Protein AF-A0A968KL06-F1 (afdb_monomer_lite)

Sequence (79 aa):
AGQRAAELDTLSQNGLDGKELAHRLAGLIMKQVFEHGFFHADLHPGNIYFLPENIICFLDFGMMGRVDRKSREDFSRLV

pLDDT: mean 91.41, std 4.93, range [68.25, 97.06]

Secondary structure (DSSP, 8-state):
--EETT-GGGTGGGT--HHHHHHHHHHHHHIIIIIISEEES---GGGEEEEGGGEEEE---SSEEE--HHHHHHHTT--

Radius of gyration: 14.26 Å; chains: 1; bounding box: 27×25×37 Å

Foldseek 3Di:
DKAFQVPVVCQVVVVHDPVVLVVVVVVVQCCCVQVVQKHAPDVDSRQWIADPPSDIDGNDRPHMGGDDPVRSVVVVVVD

Structure (mmCIF, N/CA/C/O backbone):
data_AF-A0A968KL06-F1
#
_entry.id   AF-A0A968KL06-F1
#
loop_
_atom_site.group_PDB
_atom_site.id
_atom_site.type_symbol
_atom_site.label_atom_id
_atom_site.label_alt_id
_atom_site.label_comp_id
_atom_site.label_asym_id
_atom_site.label_entity_id
_atom_site.label_seq_id
_atom_site.pdbx_PDB_ins_code
_atom_site.Cartn_x
_atom_site.Cartn_y
_atom_site.Cartn_z
_atom_site.occupancy
_atom_site.B_iso_or_equiv
_atom_site.auth_seq_id
_atom_site.auth_comp_id
_atom_site.auth_asym_id
_atom_site.auth_atom_id
_atom_site.pdbx_PDB_model_num
ATOM 1 N N . ALA A 1 1 ? -13.903 7.341 13.190 1.00 70.12 1 ALA A N 1
ATOM 2 C CA . ALA A 1 1 ? -12.509 7.833 13.216 1.00 70.12 1 ALA A CA 1
ATOM 3 C C . ALA A 1 1 ? -11.619 6.740 12.629 1.00 70.12 1 ALA A C 1
ATOM 5 O O . ALA A 1 1 ? -12.004 5.585 12.744 1.00 70.12 1 ALA A O 1
ATOM 6 N N . GLY A 1 2 ? -10.527 7.080 11.937 1.00 83.44 2 GLY A N 1
ATOM 7 C CA . GLY A 1 2 ? -9.570 6.073 11.450 1.00 83.44 2 GLY A CA 1
ATOM 8 C C . GLY A 1 2 ? -8.552 5.668 12.523 1.00 83.44 2 GLY A C 1
ATOM 9 O O . GLY A 1 2 ? -8.602 6.193 13.634 1.00 83.44 2 GLY A O 1
ATOM 10 N N . GLN A 1 3 ? -7.632 4.761 12.191 1.00 91.06 3 GLN A N 1
ATOM 11 C CA . GLN A 1 3 ? -6.533 4.336 13.069 1.00 91.06 3 GLN A CA 1
ATOM 12 C C . GLN A 1 3 ? -5.249 4.026 12.287 1.00 91.06 3 GLN A C 1
ATOM 14 O O . GLN A 1 3 ? -5.291 3.811 11.077 1.00 91.06 3 GLN A O 1
ATOM 19 N N . ARG A 1 4 ? -4.095 3.973 12.963 1.00 91.88 4 ARG A N 1
ATOM 20 C CA . ARG A 1 4 ? -2.817 3.599 12.325 1.00 91.88 4 ARG A CA 1
ATOM 21 C C . ARG A 1 4 ? -2.777 2.108 12.009 1.00 91.88 4 ARG A C 1
ATOM 23 O O . ARG A 1 4 ? -3.277 1.295 12.781 1.00 91.88 4 ARG A O 1
ATOM 30 N N . ALA A 1 5 ? -2.083 1.737 10.936 1.00 89.00 5 ALA A N 1
ATOM 31 C CA . ALA A 1 5 ? -1.884 0.330 10.594 1.00 89.00 5 ALA A CA 1
ATOM 32 C C . ALA A 1 5 ? -1.019 -0.433 11.611 1.00 89.00 5 ALA A C 1
ATOM 34 O O . ALA A 1 5 ? -1.070 -1.656 11.657 1.00 89.00 5 ALA A O 1
ATOM 35 N N . ALA A 1 6 ? -0.252 0.272 12.447 1.00 89.06 6 ALA A N 1
ATOM 36 C CA . ALA A 1 6 ? 0.494 -0.328 13.553 1.00 89.06 6 ALA A CA 1
ATOM 37 C C . ALA A 1 6 ? -0.407 -0.875 14.685 1.00 89.06 6 ALA A C 1
ATOM 39 O O . ALA A 1 6 ? 0.046 -1.687 15.484 1.00 89.06 6 ALA A O 1
ATOM 40 N N . GLU A 1 7 ? -1.672 -0.449 14.763 1.00 89.25 7 GLU A N 1
ATOM 41 C CA . GLU A 1 7 ? -2.619 -0.790 15.835 1.00 89.25 7 GLU A CA 1
ATOM 42 C C . GLU A 1 7 ? -3.602 -1.878 15.356 1.00 89.25 7 GLU A C 1
ATOM 44 O O . GLU A 1 7 ? -4.805 -1.660 15.208 1.00 89.25 7 GLU A O 1
ATOM 49 N N . LEU A 1 8 ? -3.075 -3.066 15.037 1.00 87.19 8 LEU A N 1
ATOM 50 C CA . LEU A 1 8 ? -3.866 -4.148 14.429 1.00 87.19 8 LEU A CA 1
ATOM 51 C C . LEU A 1 8 ? -4.902 -4.760 15.390 1.00 87.19 8 LEU A C 1
ATOM 53 O O . LEU A 1 8 ? -5.990 -5.139 14.956 1.00 87.19 8 LEU A O 1
ATOM 57 N N . ASP A 1 9 ? -4.607 -4.812 16.689 1.00 89.50 9 ASP A N 1
ATOM 58 C CA . ASP A 1 9 ? -5.471 -5.463 17.689 1.00 89.50 9 ASP A CA 1
ATOM 59 C C . ASP A 1 9 ? -6.834 -4.768 17.859 1.00 89.50 9 ASP A C 1
ATOM 61 O O . ASP A 1 9 ? -7.807 -5.375 18.310 1.00 89.50 9 ASP A O 1
ATOM 65 N N . THR A 1 10 ? -6.935 -3.497 17.461 1.00 90.50 10 THR A N 1
ATOM 66 C CA . THR A 1 10 ? -8.147 -2.676 17.592 1.00 90.50 10 THR A CA 1
ATOM 67 C C . THR A 1 10 ? -8.939 -2.541 16.291 1.00 90.50 10 THR A C 1
ATOM 69 O O . THR A 1 10 ? -9.965 -1.860 16.276 1.00 90.50 10 THR A O 1
ATOM 72 N N . LEU A 1 11 ? -8.529 -3.213 15.204 1.00 90.50 11 LEU A N 1
ATOM 73 C CA . LEU A 1 11 ? -9.199 -3.133 13.894 1.00 90.50 11 LEU A CA 1
ATOM 74 C C . LEU A 1 11 ? -10.696 -3.444 13.990 1.00 90.50 11 LEU A C 1
ATOM 76 O O . LEU A 1 11 ? -11.531 -2.618 13.616 1.00 90.50 11 LEU A O 1
ATOM 80 N N . SER A 1 12 ? -11.039 -4.602 14.559 1.00 89.75 12 SER A N 1
ATOM 81 C CA . SER A 1 12 ? -12.428 -5.058 14.655 1.00 89.75 12 SER A CA 1
ATOM 82 C C . SER A 1 12 ? -13.289 -4.131 15.516 1.00 89.75 12 SER A C 1
ATOM 84 O O . SER A 1 12 ? -14.463 -3.931 15.219 1.00 89.75 12 SER A O 1
ATOM 86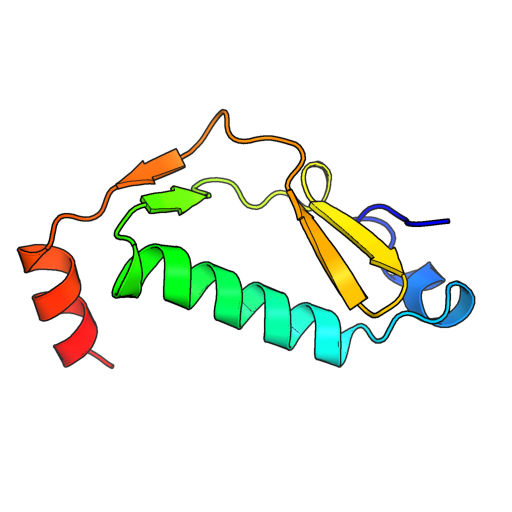 N N . GLN A 1 13 ? -12.708 -3.529 16.562 1.00 91.69 13 GLN A N 1
ATOM 87 C CA . GLN A 1 13 ? -13.409 -2.578 17.437 1.00 91.69 13 GLN A CA 1
ATOM 88 C C . GLN A 1 13 ? -13.785 -1.290 16.691 1.00 91.69 13 GLN A C 1
ATOM 90 O O . GLN A 1 13 ? -14.787 -0.658 17.014 1.00 91.69 13 GLN A O 1
ATOM 95 N N . ASN A 1 14 ? -13.018 -0.941 15.656 1.00 89.75 14 ASN A N 1
ATOM 96 C CA . ASN A 1 14 ? -13.243 0.216 14.795 1.00 89.75 14 ASN A CA 1
ATOM 97 C C . ASN A 1 14 ? -14.021 -0.120 13.510 1.00 89.75 14 ASN A C 1
ATOM 99 O O . ASN A 1 14 ? -14.109 0.714 12.609 1.00 89.75 14 ASN A O 1
ATOM 103 N N . GLY A 1 15 ? -14.603 -1.324 13.420 1.00 92.56 15 GLY A N 1
ATOM 104 C CA . GLY A 1 15 ? -15.389 -1.760 12.262 1.00 92.56 15 GLY A CA 1
ATOM 105 C C . GLY A 1 15 ? -14.551 -2.018 11.007 1.00 92.56 15 GLY A C 1
ATOM 106 O O . GLY A 1 15 ? -15.084 -1.964 9.900 1.00 92.56 15 GLY A O 1
ATOM 107 N N . LEU A 1 16 ? -13.249 -2.265 11.170 1.00 95.12 16 LEU A N 1
ATOM 108 C CA . LEU A 1 16 ? -12.326 -2.565 10.081 1.00 95.12 16 LEU A CA 1
ATOM 109 C C . LEU A 1 16 ? -12.123 -4.074 9.943 1.00 95.12 16 LEU A C 1
ATOM 111 O O . LEU A 1 16 ? -12.007 -4.796 10.934 1.00 95.12 16 LEU A O 1
ATOM 115 N N . ASP A 1 17 ? -12.019 -4.536 8.701 1.00 95.44 17 ASP A N 1
ATOM 116 C CA . ASP A 1 17 ? -11.690 -5.918 8.372 1.00 95.44 17 ASP A CA 1
ATOM 117 C C . ASP A 1 17 ? -10.219 -6.010 7.957 1.00 95.44 17 ASP A C 1
ATOM 119 O O . ASP A 1 17 ? -9.814 -5.563 6.881 1.00 95.44 17 ASP A O 1
ATOM 123 N N . GLY A 1 18 ? -9.405 -6.621 8.821 1.00 93.31 18 GLY A N 1
ATOM 124 C CA . GLY A 1 18 ? -7.978 -6.810 8.571 1.00 93.31 18 GLY A CA 1
ATOM 125 C C . GLY A 1 18 ? -7.672 -7.644 7.322 1.00 93.31 18 GLY A C 1
ATOM 126 O O . GLY A 1 18 ? -6.660 -7.393 6.668 1.00 93.31 18 GLY A O 1
ATOM 127 N N . LYS A 1 19 ? -8.533 -8.600 6.945 1.00 94.94 19 LYS A N 1
ATOM 128 C CA . LYS A 1 19 ? -8.337 -9.397 5.723 1.00 94.94 19 LYS A CA 1
ATOM 129 C C . LYS A 1 19 ? -8.579 -8.555 4.480 1.00 94.94 19 LYS A C 1
ATOM 131 O O . LYS A 1 19 ? -7.773 -8.602 3.553 1.00 94.94 19 LYS A O 1
ATOM 136 N N . GLU A 1 20 ? -9.649 -7.767 4.481 1.00 96.50 20 GLU A N 1
ATOM 137 C CA . GLU A 1 20 ? -9.966 -6.861 3.376 1.00 96.50 20 GLU A CA 1
ATOM 138 C C . GLU A 1 20 ? -8.882 -5.788 3.216 1.00 96.50 20 GLU A C 1
ATOM 140 O O . GLU A 1 20 ? -8.418 -5.523 2.108 1.00 96.50 20 GLU A O 1
ATOM 145 N N . LEU A 1 21 ? -8.407 -5.218 4.327 1.00 95.81 21 LEU A N 1
ATOM 146 C CA . LEU A 1 21 ? -7.300 -4.261 4.330 1.00 95.81 21 LEU A CA 1
ATOM 147 C C . LEU A 1 21 ? -6.005 -4.873 3.787 1.00 95.81 21 LEU A C 1
ATOM 149 O O . LEU A 1 21 ? -5.346 -4.257 2.953 1.00 95.81 21 LEU A O 1
ATOM 153 N N . ALA A 1 22 ? -5.652 -6.091 4.203 1.00 94.12 22 ALA A N 1
ATOM 154 C CA . ALA A 1 22 ? -4.479 -6.785 3.679 1.00 94.12 22 ALA A CA 1
ATOM 155 C C . ALA A 1 22 ? -4.602 -7.051 2.170 1.00 94.12 22 ALA A C 1
ATOM 157 O O . ALA A 1 22 ? -3.655 -6.808 1.420 1.00 94.12 22 ALA A O 1
ATOM 158 N N . HIS A 1 23 ? -5.779 -7.490 1.712 1.00 97.06 23 HIS A N 1
ATOM 159 C CA . HIS A 1 23 ? -6.046 -7.733 0.296 1.00 97.06 23 HIS A CA 1
ATOM 160 C C . HIS A 1 23 ? -5.929 -6.446 -0.533 1.00 97.06 23 HIS A C 1
ATOM 162 O O . HIS A 1 23 ? -5.253 -6.420 -1.564 1.00 97.06 23 HIS A O 1
ATOM 168 N N . ARG A 1 24 ? -6.519 -5.346 -0.051 1.00 96.81 24 ARG A N 1
ATOM 169 C CA . ARG A 1 24 ? -6.422 -4.026 -0.688 1.00 96.81 24 ARG A CA 1
ATOM 170 C C . ARG A 1 24 ? -4.998 -3.498 -0.708 1.00 96.81 24 ARG A C 1
ATOM 172 O O . ARG A 1 24 ? -4.571 -2.988 -1.740 1.00 96.81 24 ARG A O 1
ATOM 179 N N . LEU A 1 25 ? -4.264 -3.627 0.396 1.00 94.94 25 LEU A N 1
ATOM 180 C CA . LEU A 1 25 ? -2.886 -3.153 0.488 1.00 94.94 25 LEU A CA 1
ATOM 181 C C . LEU A 1 25 ? -1.993 -3.900 -0.504 1.00 94.94 25 LEU A C 1
ATOM 183 O O . LEU A 1 25 ? -1.275 -3.263 -1.270 1.00 94.94 25 LEU A O 1
ATOM 187 N N . ALA A 1 26 ? -2.099 -5.230 -0.561 1.00 94.75 26 ALA A N 1
ATOM 188 C CA . ALA A 1 26 ? -1.380 -6.034 -1.545 1.00 94.75 26 ALA A CA 1
ATOM 189 C C . ALA A 1 26 ? -1.733 -5.613 -2.981 1.00 94.75 26 ALA A C 1
ATOM 191 O O . ALA A 1 26 ? -0.838 -5.369 -3.789 1.00 94.75 26 ALA A O 1
ATOM 192 N N . GLY A 1 27 ? -3.024 -5.440 -3.286 1.00 96.19 27 GLY A N 1
ATOM 193 C CA . GLY A 1 27 ? -3.476 -4.961 -4.592 1.00 96.19 27 GLY A CA 1
ATOM 194 C C . GLY A 1 27 ? -2.918 -3.581 -4.956 1.00 96.19 27 GLY A C 1
ATOM 195 O O . GLY A 1 27 ? -2.453 -3.385 -6.076 1.00 96.19 27 GLY A O 1
ATOM 196 N N . LEU A 1 28 ? -2.902 -2.632 -4.016 1.00 95.75 28 LEU A N 1
ATOM 197 C CA . LEU A 1 28 ? -2.335 -1.295 -4.223 1.00 95.75 28 LEU A CA 1
ATOM 198 C C . LEU A 1 28 ? -0.842 -1.350 -4.560 1.00 95.75 28 LEU A C 1
ATOM 200 O O . LEU A 1 28 ? -0.409 -0.662 -5.482 1.00 95.75 28 LEU A O 1
ATOM 204 N N . ILE A 1 29 ? -0.071 -2.189 -3.864 1.00 93.62 29 ILE A N 1
ATOM 205 C CA . ILE A 1 29 ? 1.361 -2.379 -4.138 1.00 93.62 29 ILE A CA 1
ATOM 206 C C . ILE A 1 29 ? 1.562 -2.958 -5.540 1.00 93.62 29 ILE A C 1
ATOM 208 O O . ILE A 1 29 ? 2.384 -2.456 -6.308 1.00 93.62 29 ILE A O 1
ATOM 212 N N . MET A 1 30 ? 0.772 -3.969 -5.910 1.00 93.56 30 MET A N 1
ATOM 213 C CA . MET A 1 30 ? 0.846 -4.570 -7.243 1.00 93.56 30 MET A CA 1
ATOM 214 C C . MET A 1 30 ? 0.539 -3.544 -8.336 1.00 93.56 30 MET A C 1
ATOM 216 O O . MET A 1 30 ? 1.290 -3.444 -9.303 1.00 93.56 30 MET A O 1
ATOM 220 N N . LYS A 1 31 ? -0.496 -2.712 -8.166 1.00 94.75 31 LYS A N 1
ATOM 221 C CA . LYS A 1 31 ? -0.808 -1.628 -9.113 1.00 94.75 31 LYS A CA 1
ATOM 222 C C . LYS A 1 31 ? 0.317 -0.607 -9.215 1.00 94.75 31 LYS A C 1
ATOM 224 O O . LYS A 1 31 ? 0.720 -0.227 -10.311 1.00 94.75 31 LYS A O 1
ATOM 229 N N . GLN A 1 32 ? 0.867 -0.187 -8.082 1.00 94.62 32 GLN A N 1
ATOM 230 C CA . GLN A 1 32 ? 1.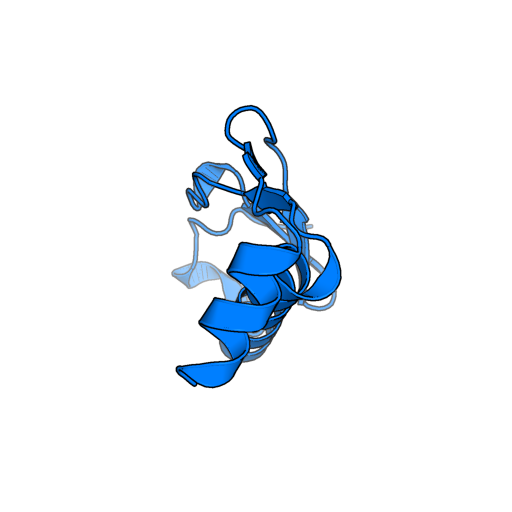996 0.737 -8.040 1.00 94.62 32 GLN A CA 1
ATOM 231 C C . GLN A 1 32 ? 3.194 0.225 -8.853 1.00 94.62 32 GLN A C 1
ATOM 233 O O . GLN A 1 32 ? 3.736 0.950 -9.689 1.00 94.62 32 GLN A O 1
ATOM 238 N N . VAL A 1 33 ? 3.565 -1.043 -8.675 1.00 93.19 33 VAL A N 1
ATOM 239 C CA . VAL A 1 33 ? 4.698 -1.648 -9.385 1.00 93.19 33 VAL A CA 1
ATOM 240 C C . VAL A 1 33 ? 4.360 -1.924 -10.852 1.00 93.19 33 VAL A C 1
ATOM 242 O O . VAL A 1 33 ? 5.050 -1.437 -11.749 1.00 93.19 33 VAL A O 1
ATOM 245 N N . PHE A 1 34 ? 3.295 -2.682 -11.114 1.00 91.81 34 PHE A N 1
ATOM 246 C CA . PHE A 1 34 ? 3.029 -3.275 -12.425 1.00 91.81 34 PHE A CA 1
ATOM 247 C C . PHE A 1 34 ? 2.158 -2.429 -13.345 1.00 91.81 34 PHE A C 1
ATOM 249 O O . PHE A 1 34 ? 2.282 -2.576 -14.559 1.00 91.81 34 PHE A O 1
ATOM 256 N N . GLU A 1 35 ? 1.322 -1.529 -12.822 1.00 92.75 35 GLU A N 1
ATOM 257 C CA . GLU A 1 35 ? 0.495 -0.622 -13.632 1.00 92.75 35 GLU A CA 1
ATOM 258 C C . GLU A 1 35 ? 1.138 0.767 -13.734 1.00 92.75 35 GLU A C 1
ATOM 260 O O . GLU A 1 35 ? 1.307 1.301 -14.836 1.00 92.75 35 GLU A O 1
ATOM 265 N N . HIS A 1 36 ? 1.570 1.335 -12.607 1.00 93.38 36 HIS A N 1
ATOM 266 C CA . HIS A 1 36 ? 2.086 2.705 -12.553 1.00 93.38 36 HIS A CA 1
ATOM 267 C C . HIS A 1 36 ? 3.606 2.795 -12.743 1.00 93.38 36 HIS A C 1
ATOM 269 O O . HIS A 1 36 ? 4.089 3.775 -13.305 1.00 93.38 36 HIS A O 1
ATOM 275 N N . GLY A 1 37 ? 4.374 1.776 -12.341 1.00 92.69 37 GLY A N 1
ATOM 276 C CA . GLY A 1 37 ? 5.842 1.821 -12.349 1.00 92.69 37 GLY A CA 1
ATOM 277 C C . GLY A 1 37 ? 6.439 2.791 -11.329 1.00 92.69 37 GLY A C 1
ATOM 278 O O . GLY A 1 37 ? 7.599 3.182 -11.455 1.00 92.69 37 GLY A O 1
ATOM 279 N N . PHE A 1 38 ? 5.657 3.183 -10.324 1.00 93.56 38 PHE A N 1
ATOM 280 C CA . PHE A 1 38 ? 6.071 4.015 -9.202 1.00 93.56 38 PHE A CA 1
ATOM 281 C C . PHE A 1 38 ? 5.446 3.454 -7.935 1.00 93.56 38 PHE A C 1
ATOM 283 O O . PHE A 1 38 ? 4.227 3.291 -7.873 1.00 93.56 38 PHE A O 1
ATOM 290 N N . PHE A 1 39 ? 6.277 3.145 -6.948 1.00 94.25 39 PH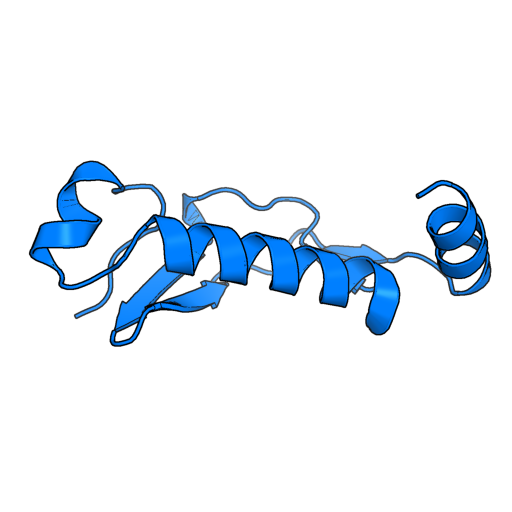E A N 1
ATOM 291 C CA . PHE A 1 39 ? 5.854 2.388 -5.780 1.00 94.25 39 PHE A CA 1
ATOM 292 C C . PHE A 1 39 ? 6.452 2.925 -4.495 1.00 94.25 39 PHE A C 1
ATOM 294 O O . PHE A 1 39 ? 7.524 3.530 -4.493 1.00 94.25 39 PHE A O 1
ATOM 301 N N . HIS A 1 40 ? 5.743 2.690 -3.399 1.00 93.94 40 HIS A N 1
ATOM 302 C CA . HIS A 1 40 ? 6.212 3.041 -2.074 1.00 93.94 40 HIS A CA 1
ATOM 303 C C . HIS A 1 40 ? 7.313 2.071 -1.645 1.00 93.94 40 HIS A C 1
ATOM 305 O O . HIS A 1 40 ? 7.066 0.880 -1.467 1.00 93.94 40 HIS A O 1
ATOM 311 N N . ALA A 1 41 ? 8.543 2.573 -1.526 1.00 89.56 41 ALA A N 1
ATOM 312 C CA . ALA A 1 41 ? 9.717 1.745 -1.258 1.00 89.56 41 ALA A CA 1
ATOM 313 C C . ALA A 1 41 ? 9.847 1.364 0.226 1.00 89.56 41 ALA A C 1
ATOM 315 O O . ALA A 1 41 ? 10.501 0.373 0.534 1.00 89.56 41 ALA A O 1
ATOM 316 N N . 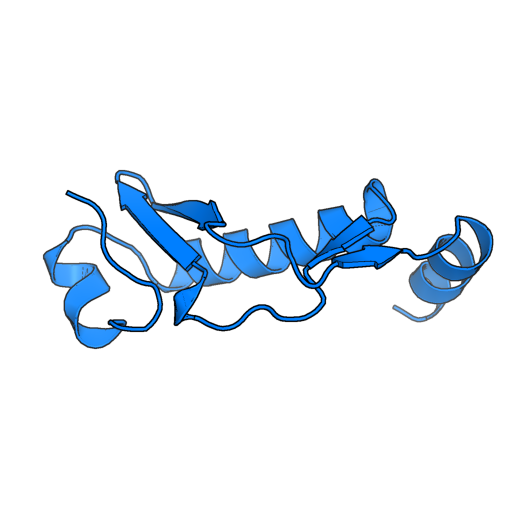ASP A 1 42 ? 9.204 2.117 1.126 1.00 87.19 42 ASP A N 1
ATOM 317 C CA . ASP A 1 42 ? 9.203 1.845 2.569 1.00 87.19 42 ASP A CA 1
ATOM 318 C C . ASP A 1 42 ? 7.787 1.847 3.172 1.00 87.19 42 ASP A C 1
ATOM 320 O O . ASP A 1 42 ? 7.304 2.849 3.694 1.00 87.19 42 ASP A O 1
ATOM 324 N N . LEU A 1 43 ? 7.067 0.730 3.058 1.00 84.50 43 LEU A N 1
ATOM 325 C CA . LEU A 1 43 ? 5.686 0.586 3.549 1.00 84.50 43 LEU A CA 1
ATOM 326 C C . LEU A 1 43 ? 5.617 0.329 5.061 1.00 84.50 43 LEU A C 1
ATOM 328 O O . LEU A 1 43 ? 4.987 -0.624 5.525 1.00 84.50 43 LEU A O 1
ATOM 332 N N . HIS A 1 44 ? 6.267 1.189 5.839 1.00 89.25 44 HIS A N 1
ATOM 333 C CA . HIS A 1 44 ? 6.237 1.112 7.290 1.00 89.25 44 HIS A CA 1
ATOM 334 C C . HIS A 1 44 ? 4.802 1.346 7.817 1.00 89.25 44 HIS A C 1
ATOM 336 O O . HIS A 1 44 ? 4.168 2.333 7.431 1.00 89.25 44 HIS A O 1
ATOM 342 N N . PRO A 1 45 ? 4.270 0.520 8.743 1.00 87.88 45 PRO A N 1
ATOM 343 C CA . PRO A 1 45 ? 2.902 0.667 9.263 1.00 87.88 45 PRO A CA 1
ATOM 344 C C . PRO A 1 45 ? 2.600 2.031 9.903 1.00 87.88 45 PRO A C 1
ATOM 346 O O . PRO A 1 45 ? 1.445 2.440 9.982 1.00 87.88 45 PRO A O 1
ATOM 349 N N . GLY A 1 46 ? 3.633 2.753 10.350 1.00 89.25 46 GLY A N 1
ATOM 350 C CA . GLY A 1 46 ? 3.510 4.128 10.849 1.00 89.25 46 GLY A CA 1
ATOM 351 C C . GLY A 1 46 ? 3.084 5.151 9.786 1.00 89.25 46 GLY A C 1
ATOM 352 O O . GLY A 1 46 ? 2.490 6.165 10.140 1.00 89.25 46 GLY A O 1
ATOM 353 N N . ASN A 1 47 ? 3.319 4.857 8.504 1.00 91.31 47 ASN A N 1
ATOM 354 C CA . ASN A 1 47 ? 2.978 5.714 7.364 1.00 91.31 47 ASN A CA 1
ATOM 355 C C . ASN A 1 47 ? 1.631 5.346 6.729 1.00 91.31 47 ASN A C 1
ATOM 357 O O . ASN A 1 47 ? 1.252 5.920 5.708 1.00 91.31 47 ASN A O 1
ATOM 361 N N . ILE A 1 48 ? 0.908 4.387 7.311 1.00 94.44 48 ILE A N 1
ATOM 362 C CA . ILE A 1 48 ? -0.366 3.902 6.791 1.00 94.44 48 ILE A CA 1
ATOM 363 C C . ILE A 1 48 ? -1.453 4.149 7.831 1.00 94.44 48 ILE A C 1
ATOM 365 O O . ILE A 1 48 ? -1.336 3.779 9.003 1.00 94.44 48 ILE A O 1
ATOM 369 N N . TYR A 1 49 ? -2.540 4.758 7.378 1.00 95.12 49 TYR A N 1
ATOM 370 C CA . TYR A 1 49 ? -3.734 4.996 8.167 1.00 95.12 49 TYR A CA 1
ATOM 371 C C . TYR A 1 49 ? -4.918 4.269 7.536 1.00 95.12 49 TYR A C 1
ATOM 373 O O . TYR A 1 49 ? -5.142 4.349 6.328 1.00 95.12 49 TYR A O 1
ATOM 381 N N . PHE A 1 50 ? -5.686 3.565 8.356 1.00 95.94 50 PHE A N 1
ATOM 382 C CA . PHE A 1 50 ? -6.928 2.930 7.956 1.00 95.94 50 PHE A CA 1
ATOM 383 C C . PHE A 1 50 ? -8.095 3.835 8.316 1.00 95.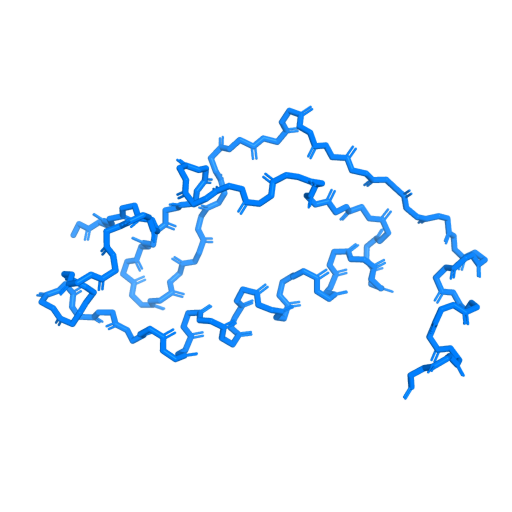94 50 PHE A C 1
ATOM 385 O O . PHE A 1 50 ? -8.281 4.231 9.466 1.00 95.94 50 PHE A O 1
ATOM 392 N N . LEU A 1 51 ? -8.869 4.187 7.303 1.00 95.50 51 LEU A N 1
ATOM 393 C CA . LEU A 1 51 ? -10.074 4.992 7.403 1.00 95.50 51 LEU A CA 1
ATOM 394 C C . LEU A 1 51 ? -11.309 4.073 7.373 1.00 95.50 51 LEU A C 1
ATOM 396 O O . LEU A 1 51 ? -11.185 2.903 6.996 1.00 95.50 51 LEU A O 1
ATOM 400 N N . PRO A 1 52 ? -12.498 4.579 7.764 1.00 94.12 52 PRO A N 1
ATOM 401 C CA . PRO A 1 52 ? -13.748 3.830 7.643 1.00 94.12 52 PRO A CA 1
ATOM 402 C C . PRO A 1 52 ? -13.929 3.211 6.252 1.00 94.12 52 PRO A C 1
ATOM 404 O O . PRO A 1 52 ? -13.376 3.708 5.273 1.00 94.12 52 PRO A O 1
ATOM 407 N N . GLU A 1 53 ? -14.700 2.123 6.179 1.00 94.56 53 GLU A N 1
ATOM 408 C CA . GLU A 1 53 ? -14.932 1.367 4.935 1.00 94.56 53 GLU A CA 1
ATOM 409 C C . GLU A 1 53 ? -13.663 0.706 4.361 1.00 94.56 53 GLU A C 1
ATOM 411 O O . GLU A 1 53 ? -13.552 0.469 3.159 1.00 94.56 53 GLU A O 1
ATOM 416 N N . ASN A 1 54 ? -12.698 0.373 5.229 1.00 95.50 54 ASN A N 1
ATOM 417 C CA . ASN A 1 54 ? -11.435 -0.279 4.860 1.00 95.50 54 ASN A CA 1
ATOM 418 C C . ASN A 1 54 ? -10.625 0.520 3.822 1.00 95.50 54 ASN A C 1
ATOM 420 O O . ASN A 1 54 ? -9.959 -0.043 2.946 1.00 95.50 54 ASN A O 1
ATOM 424 N N . ILE A 1 55 ? -10.690 1.849 3.906 1.00 95.69 55 ILE A N 1
ATOM 425 C CA . ILE A 1 55 ? -9.924 2.745 3.042 1.00 95.69 55 ILE A CA 1
ATOM 426 C C . ILE A 1 55 ? -8.491 2.852 3.578 1.00 95.69 55 ILE A C 1
ATOM 428 O O . ILE A 1 55 ? -8.268 3.083 4.766 1.00 95.69 55 ILE A O 1
ATOM 432 N N . ILE A 1 56 ? -7.511 2.711 2.686 1.00 96.06 56 ILE A N 1
ATOM 433 C CA . ILE A 1 56 ? -6.083 2.819 3.003 1.00 96.06 56 ILE A CA 1
ATOM 434 C C . ILE A 1 56 ? -5.597 4.212 2.612 1.00 96.06 56 ILE A C 1
ATOM 436 O O . ILE A 1 56 ? -5.729 4.622 1.460 1.00 96.06 56 ILE A O 1
ATOM 440 N N . CYS A 1 57 ? -5.012 4.921 3.570 1.00 94.88 57 CYS A N 1
ATOM 441 C CA . CYS A 1 57 ? -4.405 6.230 3.389 1.00 94.88 57 CYS A CA 1
ATOM 442 C C . CYS A 1 57 ? -2.896 6.131 3.635 1.00 94.88 57 CYS A C 1
ATOM 444 O O . CYS A 1 57 ? -2.468 5.681 4.698 1.00 94.88 57 CYS A O 1
ATOM 446 N N . PHE A 1 58 ? -2.096 6.559 2.659 1.00 94.25 58 PHE A N 1
ATOM 447 C CA . PHE A 1 58 ? -0.652 6.723 2.817 1.00 94.25 58 PHE A CA 1
ATOM 448 C C . PHE A 1 58 ? -0.362 8.148 3.294 1.00 94.25 58 PHE A C 1
ATOM 450 O O . PHE A 1 58 ? -0.871 9.108 2.717 1.00 94.25 58 PHE A O 1
ATOM 457 N N . LEU A 1 59 ? 0.426 8.276 4.358 1.00 91.94 59 LEU A N 1
ATOM 458 C CA . LEU A 1 59 ? 0.747 9.557 4.992 1.00 91.94 59 LEU A CA 1
ATOM 459 C C . LEU A 1 59 ? 2.083 10.128 4.515 1.00 91.94 59 LEU A C 1
ATOM 461 O O . LEU A 1 59 ? 2.234 11.343 4.420 1.00 91.94 59 LEU A O 1
ATOM 465 N N . ASP A 1 60 ? 3.036 9.248 4.225 1.00 90.69 60 ASP A N 1
ATOM 466 C CA . ASP A 1 60 ? 4.380 9.594 3.779 1.00 90.69 60 ASP A CA 1
ATOM 467 C C . ASP A 1 60 ? 4.588 9.082 2.347 1.00 90.69 60 ASP A C 1
ATOM 469 O O . ASP A 1 60 ? 3.988 8.090 1.946 1.00 90.69 60 ASP A O 1
ATOM 473 N N . PHE A 1 61 ? 5.406 9.799 1.582 1.00 91.81 61 PHE A N 1
ATOM 474 C CA . PHE A 1 61 ? 5.856 9.461 0.230 1.00 91.81 61 PHE A CA 1
ATOM 475 C C . PHE A 1 61 ? 7.335 9.855 0.023 1.00 91.81 61 PHE A C 1
ATOM 477 O O . PHE A 1 61 ? 7.778 10.087 -1.102 1.00 91.81 61 PHE A O 1
ATOM 484 N N . GLY A 1 62 ? 8.114 9.988 1.101 1.00 90.31 62 GLY A N 1
ATOM 485 C CA . GLY A 1 62 ? 9.521 10.389 1.065 1.00 90.31 62 GLY A CA 1
ATOM 486 C C . GLY A 1 62 ? 10.438 9.323 0.465 1.00 90.31 62 GLY A C 1
ATOM 487 O O . GLY A 1 62 ? 11.449 9.655 -0.153 1.00 90.31 62 GLY A O 1
ATOM 488 N N . MET A 1 63 ? 10.061 8.046 0.584 1.00 93.56 63 MET A N 1
ATOM 489 C CA . MET A 1 63 ? 10.781 6.915 -0.003 1.00 93.56 63 MET A CA 1
ATOM 490 C C . MET A 1 63 ? 9.932 6.211 -1.055 1.00 93.56 63 MET A C 1
ATOM 492 O O . MET A 1 63 ? 9.163 5.292 -0.767 1.00 93.56 63 MET A O 1
ATOM 496 N N . MET A 1 64 ? 10.124 6.620 -2.306 1.00 94.88 64 MET A N 1
ATOM 497 C CA . MET A 1 64 ? 9.445 6.041 -3.458 1.00 94.88 64 MET A CA 1
ATOM 498 C C . MET A 1 64 ? 10.450 5.521 -4.484 1.00 94.88 64 MET A C 1
ATOM 500 O O . MET A 1 64 ? 11.472 6.152 -4.752 1.00 94.88 64 MET A O 1
ATOM 504 N N . GLY A 1 65 ? 10.138 4.377 -5.083 1.00 93.88 65 GLY A N 1
ATOM 505 C CA . GLY A 1 65 ? 10.912 3.756 -6.149 1.00 93.88 65 GLY A CA 1
ATOM 506 C C . GLY A 1 65 ? 10.231 3.895 -7.507 1.00 93.88 65 GLY A C 1
ATOM 507 O O . GLY A 1 65 ? 9.026 4.129 -7.602 1.00 93.88 65 GLY A O 1
ATOM 508 N N . ARG A 1 66 ? 11.005 3.724 -8.580 1.00 94.81 66 ARG A N 1
ATOM 509 C CA . ARG A 1 66 ? 10.493 3.615 -9.952 1.00 94.81 66 ARG A CA 1
ATOM 510 C C . ARG A 1 66 ? 10.973 2.321 -10.580 1.00 94.81 66 ARG A C 1
ATOM 512 O O . ARG A 1 66 ? 12.117 1.929 -10.378 1.00 94.81 66 ARG A O 1
ATOM 519 N N . VAL A 1 67 ? 10.105 1.704 -11.369 1.00 92.06 67 VAL A N 1
ATOM 520 C CA . VAL A 1 67 ? 10.453 0.582 -12.240 1.00 92.06 67 VAL A CA 1
ATOM 521 C C . VAL A 1 67 ? 10.146 1.00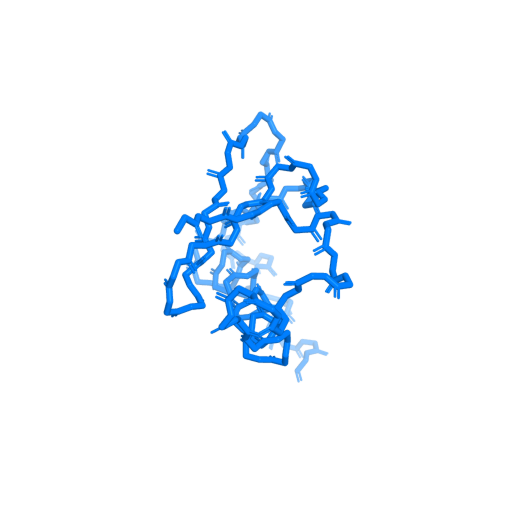9 -13.662 1.00 92.06 67 VAL A C 1
ATOM 523 O O . VAL A 1 67 ? 9.027 1.434 -13.964 1.00 92.06 67 VAL A O 1
ATOM 526 N N . ASP A 1 68 ? 11.147 0.933 -14.534 1.00 92.62 68 ASP A N 1
ATOM 527 C CA . ASP A 1 68 ? 10.937 1.243 -15.939 1.00 92.62 68 ASP A CA 1
ATOM 528 C C . ASP A 1 68 ? 10.028 0.202 -16.609 1.00 92.62 68 ASP A C 1
ATOM 530 O O . ASP A 1 68 ? 9.766 -0.892 -16.100 1.00 92.62 68 ASP A O 1
ATOM 534 N N . ARG A 1 69 ? 9.490 0.571 -17.770 1.00 90.12 69 ARG A N 1
ATOM 535 C CA . ARG A 1 69 ? 8.522 -0.268 -18.475 1.00 90.12 69 ARG A CA 1
ATOM 536 C C . ARG A 1 69 ? 9.107 -1.628 -18.862 1.00 90.12 69 ARG A C 1
ATOM 538 O O . ARG A 1 69 ? 8.408 -2.627 -18.744 1.00 90.12 69 ARG A O 1
ATOM 545 N N . LYS A 1 70 ? 10.369 -1.663 -19.298 1.00 91.50 70 LYS A N 1
ATOM 546 C CA . LYS A 1 70 ? 11.027 -2.905 -19.712 1.00 91.50 70 LYS A CA 1
ATOM 547 C C . LYS A 1 70 ? 11.131 -3.875 -18.538 1.00 91.50 70 LYS A C 1
ATOM 549 O O . LYS A 1 70 ? 10.691 -5.010 -18.649 1.00 91.50 70 LYS A O 1
ATOM 554 N N . SER A 1 71 ? 11.622 -3.397 -17.399 1.00 89.50 71 SER A N 1
ATOM 555 C CA . SER A 1 71 ? 11.749 -4.207 -16.191 1.00 89.50 71 SER A CA 1
ATOM 556 C C . SER A 1 71 ? 10.380 -4.690 -15.709 1.00 89.50 71 SER A C 1
ATOM 558 O O . SER A 1 71 ? 10.251 -5.847 -15.330 1.00 89.50 71 SER A O 1
ATOM 560 N N . ARG A 1 72 ? 9.328 -3.859 -15.780 1.00 88.44 72 ARG A N 1
ATOM 561 C CA . ARG A 1 72 ? 7.950 -4.290 -15.466 1.00 88.44 72 ARG A CA 1
ATOM 562 C C . ARG A 1 72 ? 7.470 -5.435 -16.356 1.00 88.44 72 ARG A C 1
ATOM 564 O O . ARG A 1 72 ? 6.884 -6.388 -15.850 1.00 88.44 72 ARG A O 1
ATOM 571 N N . GLU A 1 73 ? 7.692 -5.325 -17.664 1.00 87.62 73 GLU A N 1
ATOM 572 C CA . GLU A 1 73 ? 7.321 -6.360 -18.635 1.00 87.62 73 GLU A CA 1
ATOM 573 C C . GLU A 1 73 ? 8.114 -7.652 -18.401 1.00 87.62 73 GLU A C 1
ATOM 575 O O . GLU A 1 73 ? 7.536 -8.735 -18.470 1.00 87.62 73 GLU A O 1
ATOM 580 N N . ASP A 1 74 ? 9.402 -7.545 -18.067 1.00 89.81 74 ASP A N 1
ATOM 581 C CA . ASP A 1 74 ? 10.255 -8.689 -17.739 1.00 89.81 74 ASP A CA 1
ATOM 582 C C . ASP A 1 74 ? 9.802 -9.370 -16.433 1.00 89.81 74 ASP A C 1
ATOM 584 O O . ASP A 1 74 ? 9.626 -10.587 -16.406 1.00 89.81 74 ASP A O 1
ATOM 588 N N . PHE A 1 75 ? 9.524 -8.604 -15.370 1.00 85.44 75 PHE A N 1
ATOM 589 C CA . PHE A 1 75 ? 9.021 -9.141 -14.098 1.00 85.44 75 PHE A CA 1
ATOM 590 C C . PHE A 1 75 ? 7.671 -9.837 -14.247 1.00 85.44 75 PHE A C 1
ATOM 592 O O . PHE A 1 75 ? 7.476 -10.905 -13.675 1.00 85.44 75 PHE A O 1
ATOM 599 N N . SER A 1 76 ? 6.755 -9.275 -15.040 1.00 82.44 76 SER A N 1
ATOM 600 C CA . SER A 1 76 ? 5.440 -9.878 -15.283 1.00 82.44 76 SER A CA 1
ATOM 601 C C . SER A 1 76 ? 5.512 -11.243 -15.978 1.00 82.44 76 SER A C 1
ATOM 603 O O . SER A 1 76 ? 4.502 -11.933 -16.014 1.00 82.44 76 SER A O 1
ATOM 605 N N . ARG A 1 77 ? 6.655 -11.626 -16.564 1.00 85.56 77 ARG A N 1
ATOM 606 C CA . ARG A 1 77 ? 6.857 -12.954 -17.173 1.00 85.56 77 ARG A CA 1
ATOM 607 C C . ARG A 1 77 ? 7.387 -13.997 -16.187 1.00 85.56 77 ARG A C 1
ATOM 609 O O . ARG A 1 77 ? 7.473 -15.166 -16.551 1.00 85.56 77 ARG A O 1
ATOM 616 N N . LEU A 1 78 ? 7.809 -13.579 -14.992 1.00 82.88 78 LEU A N 1
ATOM 617 C CA . LEU A 1 78 ? 8.375 -14.455 -13.957 1.00 82.88 78 LEU A CA 1
ATOM 618 C C . LEU A 1 78 ? 7.326 -14.975 -12.963 1.00 82.88 78 LEU A C 1
ATOM 620 O O . LEU A 1 78 ? 7.639 -15.857 -12.165 1.00 82.88 78 LEU A O 1
ATOM 624 N N . VAL A 1 79 ? 6.119 -14.416 -13.001 1.00 68.25 79 VAL A N 1
ATOM 625 C CA . VAL A 1 79 ? 4.951 -14.754 -12.175 1.00 68.25 79 VAL A CA 1
ATOM 626 C C . VAL A 1 79 ? 3.806 -15.196 -13.069 1.00 68.25 79 VAL A C 1
ATOM 628 O O . VAL A 1 79 ? 3.062 -16.096 -12.626 1.00 68.25 79 VAL A O 1
#